Protein AF-A0A5P2W3X7-F1 (afdb_monomer_lite)

Secondary structure (DSSP, 8-state):
---TT---TT-BTTB-TT-TT-TT-S-SSHHHHHHHTS-S----GGGS-TT-SS-------TTHHHHHHHHHHHHHHHHHHHHH--

Structure (mmCIF, N/CA/C/O backbone):
data_AF-A0A5P2W3X7-F1
#
_entry.id   AF-A0A5P2W3X7-F1
#
loop_
_atom_site.group_PDB
_atom_site.id
_atom_site.type_symbol
_atom_site.label_atom_id
_atom_site.label_alt_id
_atom_site.label_comp_id
_atom_site.label_asym_id
_atom_site.label_entity_id
_atom_site.label_seq_id
_atom_site.pdbx_PDB_ins_code
_atom_site.Cartn_x
_atom_site.Cartn_y
_atom_site.Cartn_z
_atom_site.occupancy
_atom_site.B_iso_or_equiv
_atom_site.auth_seq_id
_atom_site.auth_comp_id
_atom_site.auth_asym_id
_atom_site.auth_atom_id
_atom_site.pdbx_PDB_model_num
ATOM 1 N N . MET A 1 1 ? 18.044 15.957 46.057 1.00 39.94 1 MET A N 1
ATOM 2 C CA . MET A 1 1 ? 18.175 16.644 44.756 1.00 39.94 1 MET A CA 1
ATOM 3 C C . MET A 1 1 ? 17.466 15.771 43.741 1.00 39.94 1 MET A C 1
ATOM 5 O O . MET A 1 1 ? 18.052 14.805 43.280 1.00 39.94 1 MET A O 1
ATOM 9 N N . THR A 1 2 ? 16.191 16.058 43.496 1.00 43.53 2 THR A N 1
ATOM 10 C CA . THR A 1 2 ? 15.364 15.379 42.489 1.00 43.53 2 THR A CA 1
ATOM 11 C C . THR A 1 2 ? 15.096 16.410 41.399 1.00 43.53 2 THR A C 1
ATOM 13 O O . THR A 1 2 ? 14.852 17.577 41.714 1.00 43.53 2 THR A O 1
ATOM 16 N N . SER A 1 3 ? 15.294 16.024 40.142 1.00 45.25 3 SER A N 1
ATOM 17 C CA . SER A 1 3 ? 15.318 16.938 38.999 1.00 45.25 3 SER A CA 1
ATOM 18 C C . SER A 1 3 ? 13.917 17.521 38.735 1.00 45.25 3 SER A C 1
ATOM 20 O O . SER A 1 3 ? 12.960 16.752 38.738 1.00 45.25 3 SER A O 1
ATOM 22 N N . PRO A 1 4 ? 13.743 18.830 38.462 1.00 54.44 4 PRO A N 1
ATOM 23 C CA . PRO A 1 4 ? 12.418 19.453 38.302 1.00 54.44 4 PRO A CA 1
ATOM 24 C C . PRO A 1 4 ? 11.666 19.070 37.009 1.00 54.44 4 PRO A C 1
ATOM 26 O O . PRO A 1 4 ? 10.635 19.663 36.710 1.00 54.44 4 PRO A O 1
ATOM 29 N N . HIS A 1 5 ? 12.193 18.128 36.219 1.00 51.84 5 HIS A N 1
ATOM 30 C CA . HIS A 1 5 ? 11.680 17.743 34.897 1.00 51.84 5 HIS A CA 1
ATOM 31 C C . HIS A 1 5 ? 11.124 16.310 34.829 1.00 51.84 5 HIS A C 1
ATOM 33 O O . HIS A 1 5 ? 10.848 15.820 33.740 1.00 51.84 5 HIS A O 1
ATOM 39 N N . GLU A 1 6 ? 10.939 15.648 35.970 1.00 57.25 6 GLU A N 1
ATOM 40 C CA . GLU A 1 6 ? 10.364 14.299 36.072 1.00 57.25 6 GLU A CA 1
ATOM 41 C C . GLU A 1 6 ? 8.898 14.361 36.528 1.00 57.25 6 GLU A C 1
ATOM 43 O O . GLU A 1 6 ? 8.481 13.652 37.430 1.00 57.25 6 GLU A O 1
ATOM 48 N N . ILE A 1 7 ? 8.126 15.290 35.964 1.00 57.88 7 ILE A N 1
ATOM 49 C CA . ILE A 1 7 ? 6.668 15.279 36.097 1.00 57.88 7 ILE A CA 1
ATOM 50 C C . ILE A 1 7 ? 6.173 14.681 34.791 1.00 57.88 7 ILE A C 1
ATOM 52 O O . ILE A 1 7 ? 6.249 15.335 33.745 1.00 57.88 7 ILE A O 1
ATOM 56 N N . ASP A 1 8 ? 5.755 13.417 34.834 1.00 59.16 8 ASP A N 1
ATOM 57 C CA . ASP A 1 8 ? 5.084 12.797 33.699 1.00 59.16 8 ASP A CA 1
ATOM 58 C C . ASP A 1 8 ? 3.823 13.632 33.416 1.00 59.16 8 ASP A C 1
ATOM 60 O O . ASP A 1 8 ? 3.005 13.822 34.315 1.00 59.16 8 ASP A O 1
ATOM 64 N N . PRO A 1 9 ? 3.633 14.181 32.204 1.00 58.22 9 PRO A N 1
ATOM 65 C CA . PRO A 1 9 ? 2.426 14.939 31.879 1.00 58.22 9 PRO A CA 1
ATOM 66 C C . PRO A 1 9 ? 1.127 14.123 32.021 1.00 58.22 9 PRO A C 1
ATOM 68 O O . PRO A 1 9 ? 0.043 14.703 31.960 1.00 58.22 9 PRO A O 1
ATOM 71 N N . HIS A 1 10 ? 1.209 12.800 32.198 1.00 58.12 10 HIS A N 1
ATOM 72 C CA . HIS A 1 10 ? 0.079 11.929 32.527 1.00 58.12 10 HIS A CA 1
ATOM 73 C C . HIS A 1 10 ? -0.175 11.763 34.038 1.00 58.12 10 HIS A C 1
ATOM 75 O O . HIS A 1 10 ? -1.189 11.175 34.416 1.00 58.12 10 HIS A O 1
ATOM 81 N N . GLU A 1 11 ? 0.696 12.296 34.893 1.00 58.91 11 GLU A N 1
ATOM 82 C CA . GLU A 1 11 ? 0.564 12.296 36.348 1.00 58.91 11 GLU A CA 1
ATOM 83 C C . GLU A 1 11 ? -0.256 13.518 36.786 1.00 58.91 11 GLU A C 1
ATOM 85 O O . GLU A 1 11 ? 0.250 14.623 36.990 1.00 58.91 11 GLU A O 1
ATOM 90 N N . ILE A 1 12 ? -1.572 13.332 36.899 1.00 58.88 12 ILE A N 1
ATOM 91 C CA . ILE A 1 12 ? -2.462 14.345 37.470 1.00 58.88 12 ILE A CA 1
ATOM 92 C C . ILE A 1 12 ? -2.224 14.351 38.987 1.00 58.88 12 ILE A C 1
ATOM 94 O O . ILE A 1 12 ? -2.441 13.343 39.657 1.00 58.88 12 ILE A O 1
ATOM 98 N N . ASP A 1 13 ? -1.756 15.475 39.531 1.00 64.12 13 ASP A N 1
ATOM 99 C CA . ASP A 1 13 ? -1.611 15.719 40.976 1.00 64.12 13 ASP A CA 1
ATOM 100 C C . ASP A 1 13 ? -0.800 14.660 41.762 1.00 64.12 13 ASP A C 1
ATOM 102 O O . ASP A 1 13 ? -1.044 14.409 42.948 1.00 64.12 13 ASP A O 1
ATOM 106 N N . GLY A 1 14 ? 0.197 14.036 41.126 1.00 66.75 14 GLY A N 1
ATOM 107 C CA . GLY A 1 14 ? 1.061 13.054 41.787 1.00 66.75 14 GLY A CA 1
ATOM 108 C C . GLY A 1 14 ? 0.391 11.698 42.048 1.00 66.75 14 GLY A C 1
ATOM 109 O O . GLY A 1 14 ? 0.799 10.986 42.971 1.00 66.75 14 GLY A O 1
ATOM 110 N N . VAL A 1 15 ? -0.709 11.391 41.349 1.00 66.62 15 VAL A N 1
ATOM 111 C CA . VAL A 1 15 ? -1.444 10.121 41.432 1.00 66.62 15 VAL A CA 1
ATOM 112 C C . VAL A 1 15 ? -1.326 9.413 40.087 1.00 66.62 15 VAL A C 1
ATOM 114 O O . VAL A 1 15 ? -1.856 9.892 39.087 1.00 66.62 15 VAL A O 1
ATOM 117 N N . ASP A 1 16 ? -0.665 8.257 40.065 1.00 73.94 16 ASP A N 1
ATOM 118 C CA . ASP A 1 16 ? -0.653 7.378 38.895 1.00 73.94 16 ASP A CA 1
ATOM 119 C C . ASP A 1 16 ? -1.971 6.575 38.839 1.00 73.94 16 ASP A C 1
ATOM 121 O O . ASP A 1 16 ? -2.213 5.737 39.715 1.00 73.94 16 ASP A O 1
ATOM 125 N N . PRO A 1 17 ? -2.825 6.766 37.815 1.00 70.00 17 PRO A N 1
ATOM 126 C CA . PRO A 1 17 ? -4.076 6.020 37.672 1.00 70.00 17 PRO A CA 1
ATOM 127 C C . PRO A 1 17 ? -3.883 4.509 37.469 1.00 70.00 17 PRO A C 1
ATOM 129 O O . PRO A 1 17 ? -4.838 3.749 37.625 1.00 70.00 17 PRO A O 1
ATOM 132 N N . ARG A 1 18 ? -2.672 4.056 37.118 1.00 71.69 18 ARG A N 1
ATOM 133 C CA . ARG A 1 18 ? -2.321 2.634 36.957 1.00 71.69 18 ARG A CA 1
ATOM 134 C C . ARG A 1 18 ? -1.753 2.013 38.230 1.00 71.69 18 ARG A C 1
ATOM 136 O O . ARG A 1 18 ? -1.627 0.791 38.324 1.00 71.69 18 ARG A O 1
ATOM 143 N N . ALA A 1 19 ? -1.425 2.823 39.236 1.00 78.25 19 ALA A N 1
ATOM 144 C CA . ALA A 1 19 ? -0.959 2.329 40.520 1.00 78.25 19 ALA A CA 1
ATOM 145 C C . ALA A 1 19 ? -2.143 1.757 41.315 1.00 78.25 19 ALA A C 1
ATOM 147 O O . ALA A 1 19 ? -2.806 2.452 42.085 1.00 78.25 19 ALA A O 1
ATOM 148 N N . ALA A 1 20 ? -2.396 0.455 41.155 1.00 70.88 20 ALA A N 1
ATOM 149 C CA . ALA A 1 20 ? -3.479 -0.261 41.840 1.00 70.88 20 ALA A CA 1
ATOM 150 C C . ALA A 1 20 ? -3.380 -0.235 43.384 1.00 70.88 20 ALA A C 1
ATOM 152 O O . ALA A 1 20 ? -4.338 -0.577 44.073 1.00 70.88 20 ALA A O 1
ATOM 153 N N . GLY A 1 21 ? -2.218 0.138 43.931 1.00 75.44 21 GLY A N 1
ATOM 154 C CA . GLY A 1 21 ? -1.970 0.241 45.370 1.00 75.44 21 GLY A CA 1
ATOM 155 C C . GLY A 1 21 ? -2.121 1.645 45.965 1.00 75.44 21 GLY A C 1
ATOM 156 O O . GLY A 1 21 ? -1.986 1.773 47.181 1.00 75.44 21 GLY A O 1
ATOM 157 N N . ASP A 1 22 ? -2.365 2.689 45.161 1.00 79.25 22 ASP A N 1
ATOM 158 C CA . ASP A 1 22 ? -2.527 4.052 45.687 1.00 79.25 22 ASP A CA 1
ATOM 159 C C . ASP A 1 22 ? -3.966 4.255 46.204 1.00 79.25 22 ASP A C 1
ATOM 161 O O . ASP A 1 22 ? -4.914 4.161 45.421 1.00 79.25 22 ASP A O 1
ATOM 165 N N . PRO A 1 23 ? -4.176 4.570 47.497 1.00 80.25 23 PRO A N 1
ATOM 166 C CA . PRO A 1 23 ? -5.510 4.830 48.044 1.00 80.25 23 PRO A CA 1
ATOM 167 C C . PRO A 1 23 ? -6.195 6.074 47.453 1.00 80.25 23 PRO A C 1
ATOM 169 O O . PRO A 1 23 ? -7.398 6.249 47.639 1.00 80.25 23 PRO A O 1
ATOM 172 N N . ARG A 1 24 ? -5.449 6.952 46.772 1.00 78.81 24 ARG A N 1
ATOM 173 C CA . ARG A 1 24 ? -5.979 8.125 46.062 1.00 78.81 24 ARG A CA 1
ATOM 174 C C . ARG A 1 24 ? -6.470 7.782 44.654 1.00 78.81 24 ARG A C 1
ATOM 176 O O . ARG A 1 24 ? -7.125 8.615 44.032 1.00 78.81 24 ARG A O 1
ATOM 183 N N . ASN A 1 25 ? -6.163 6.587 44.147 1.00 82.06 25 ASN A N 1
ATOM 184 C CA . ASN A 1 25 ? -6.595 6.162 42.826 1.00 82.06 25 ASN A CA 1
ATOM 185 C C . ASN A 1 25 ? -8.101 5.854 42.826 1.00 82.06 25 ASN A C 1
ATOM 187 O O . ASN A 1 25 ? -8.580 4.945 43.503 1.00 82.06 25 ASN A O 1
ATOM 191 N N . VAL A 1 26 ? -8.855 6.621 42.040 1.00 82.69 26 VAL A N 1
ATOM 192 C CA . VAL A 1 26 ? -10.313 6.471 41.889 1.00 82.69 26 VAL A CA 1
ATOM 193 C C . VAL A 1 26 ? -10.667 5.290 40.973 1.00 82.69 26 VAL A C 1
ATOM 195 O O . VAL A 1 26 ? -11.792 4.785 41.013 1.00 82.69 26 VAL A O 1
ATOM 198 N N . TYR A 1 27 ? -9.715 4.821 40.164 1.00 80.88 27 TYR A N 1
ATOM 199 C CA . TYR A 1 27 ? -9.899 3.729 39.218 1.00 80.88 27 TYR A CA 1
ATOM 200 C C . TYR A 1 27 ? -9.206 2.461 39.729 1.00 80.88 27 TYR A C 1
ATOM 202 O O . TYR A 1 27 ? -7.995 2.320 39.604 1.00 80.88 27 TYR A O 1
ATOM 210 N N . PRO A 1 28 ? -9.959 1.489 40.274 1.00 76.88 28 PRO A N 1
ATOM 211 C CA . PRO A 1 28 ? -9.372 0.283 40.858 1.00 76.88 28 PRO A CA 1
ATOM 212 C C . PRO A 1 28 ? -8.802 -0.697 39.817 1.00 76.88 28 PRO A C 1
ATOM 214 O O . PRO A 1 28 ? -8.213 -1.706 40.196 1.00 76.88 28 PRO A O 1
ATOM 217 N N . SER A 1 29 ? 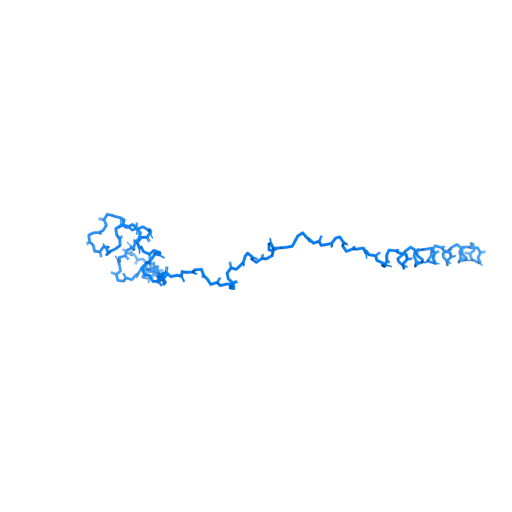-9.013 -0.450 38.520 1.00 81.94 29 SER A N 1
ATOM 218 C CA . SER A 1 29 ? -8.420 -1.236 37.439 1.00 81.94 29 SER A CA 1
ATOM 219 C C . SER A 1 29 ? -8.267 -0.419 36.157 1.00 81.94 29 SER A C 1
ATOM 221 O O . SER A 1 29 ? -9.007 0.545 35.923 1.00 81.94 29 SER A O 1
ATOM 223 N N . ASP A 1 30 ? -7.357 -0.864 35.293 1.00 79.38 30 ASP A N 1
ATOM 224 C CA . ASP A 1 30 ? -7.140 -0.283 33.969 1.00 79.38 30 ASP A CA 1
ATOM 225 C C . ASP A 1 30 ? -8.430 -0.287 33.136 1.00 79.38 30 ASP A C 1
ATOM 227 O O . ASP A 1 30 ? -8.725 0.683 32.444 1.00 79.38 30 ASP A O 1
ATOM 231 N N . GLU A 1 31 ? -9.266 -1.328 33.230 1.00 81.44 31 GLU A N 1
ATOM 232 C CA . GLU A 1 31 ? -10.542 -1.379 32.504 1.00 81.44 31 GLU A CA 1
ATOM 233 C C . GLU A 1 31 ? -11.506 -0.274 32.947 1.00 81.44 31 GLU A C 1
ATOM 235 O O . GLU A 1 31 ? -12.251 0.261 32.123 1.00 81.44 31 GLU A O 1
ATOM 240 N N . ARG A 1 32 ? -11.497 0.087 34.238 1.00 80.94 32 ARG A N 1
ATOM 241 C CA . ARG A 1 32 ? -12.296 1.202 34.762 1.00 80.94 32 ARG A CA 1
ATOM 242 C C . ARG A 1 32 ? -11.763 2.539 34.268 1.00 80.94 32 ARG A C 1
ATOM 244 O O . ARG A 1 32 ? -12.573 3.360 33.852 1.00 80.94 32 ARG A O 1
ATOM 251 N N . PHE A 1 33 ? -10.445 2.721 34.263 1.00 82.75 33 PHE A N 1
ATOM 252 C CA . PHE A 1 33 ? -9.800 3.927 33.744 1.00 82.75 33 PHE A CA 1
ATOM 253 C C . PHE A 1 33 ? -10.057 4.109 32.240 1.00 82.75 33 PHE A C 1
ATOM 255 O O . PHE A 1 33 ? -10.546 5.142 31.800 1.00 82.75 33 PHE A O 1
ATOM 262 N N . TYR A 1 34 ? -9.811 3.078 31.426 1.00 79.75 34 TYR A N 1
ATOM 263 C CA . TYR A 1 34 ? -10.024 3.149 29.978 1.00 79.75 34 TYR A CA 1
ATOM 264 C C . TYR A 1 34 ? -11.500 3.145 29.569 1.00 79.75 34 TYR A C 1
ATOM 266 O O . TYR A 1 34 ? -11.800 3.451 28.412 1.00 79.75 34 TYR A O 1
ATOM 274 N N . GLY A 1 35 ? -12.403 2.749 30.468 1.00 80.31 35 GLY A N 1
ATOM 275 C CA . GLY A 1 35 ? -13.842 2.667 30.235 1.00 80.31 35 GLY A CA 1
ATOM 276 C C . GLY A 1 35 ? -14.647 3.862 30.748 1.00 80.31 35 GLY A C 1
ATOM 277 O O . GLY A 1 35 ? -15.778 4.024 30.297 1.00 80.31 35 GLY A O 1
ATOM 278 N N . SER A 1 36 ? -14.105 4.689 31.651 1.00 78.56 36 SER A N 1
ATOM 279 C CA . SER A 1 36 ? -14.852 5.773 32.314 1.00 78.56 36 SER A CA 1
ATOM 280 C C . SER A 1 36 ? -15.367 6.831 31.343 1.00 78.56 36 SER A C 1
ATOM 282 O O . SER A 1 36 ? -16.515 7.254 31.452 1.00 78.56 36 SER A O 1
ATOM 284 N N . ASP A 1 37 ? -14.544 7.191 30.359 1.00 78.12 37 ASP A N 1
ATOM 285 C CA . ASP A 1 37 ? -14.857 8.232 29.374 1.00 78.12 37 ASP A CA 1
ATOM 286 C C . ASP A 1 37 ? -15.429 7.657 28.072 1.00 78.12 37 ASP A C 1
ATOM 288 O O . ASP A 1 37 ? -15.693 8.388 27.112 1.00 78.12 37 ASP A O 1
ATOM 292 N N . ARG A 1 38 ? -15.622 6.332 28.000 1.00 75.94 38 ARG A N 1
ATOM 293 C CA . ARG A 1 38 ? -16.202 5.704 26.813 1.00 75.94 38 ARG A CA 1
ATOM 294 C C . ARG A 1 38 ? -17.725 5.815 26.854 1.00 75.94 38 ARG A C 1
ATOM 296 O O . ARG A 1 38 ? -18.344 5.462 27.857 1.00 75.94 38 ARG A O 1
ATOM 303 N N . PRO A 1 39 ? -18.365 6.233 25.750 1.00 79.56 39 PRO A N 1
ATOM 304 C CA . PRO A 1 39 ? -19.813 6.178 25.653 1.00 79.56 39 PRO A CA 1
ATOM 305 C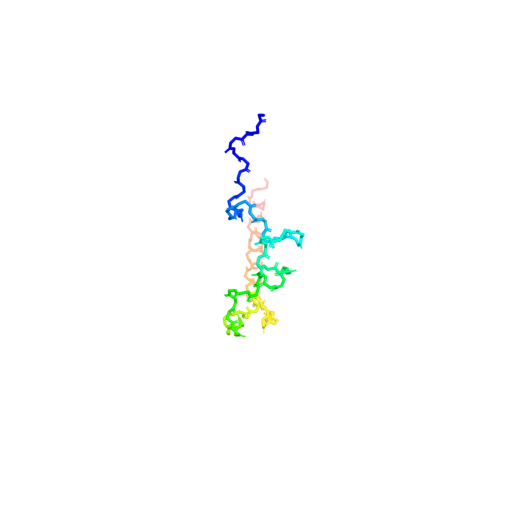 C . PRO A 1 39 ? -20.288 4.722 25.710 1.00 79.56 39 PRO A C 1
ATOM 307 O O . PRO A 1 39 ? -19.584 3.808 25.283 1.00 79.56 39 PRO A O 1
ATOM 310 N N . VAL A 1 40 ? -21.524 4.519 26.176 1.00 78.38 40 VAL A N 1
ATOM 311 C CA . VAL A 1 40 ? -22.163 3.191 26.304 1.00 78.38 40 VAL A CA 1
ATOM 312 C C . VAL A 1 40 ? -22.116 2.393 24.990 1.00 78.38 40 VAL A C 1
ATOM 314 O O . VAL A 1 40 ? -22.014 1.170 25.016 1.00 78.38 40 VAL A O 1
ATOM 317 N N . ASN A 1 41 ? -22.121 3.085 23.845 1.00 73.94 41 ASN A N 1
ATOM 318 C CA . ASN A 1 41 ? -21.929 2.509 22.516 1.00 73.94 41 ASN A CA 1
ATOM 319 C C . ASN A 1 41 ? -20.637 3.057 21.883 1.00 73.94 41 ASN A C 1
ATOM 321 O O . ASN A 1 41 ? -20.696 4.038 21.141 1.00 73.94 41 ASN A O 1
ATOM 325 N N . PRO A 1 42 ? -19.467 2.454 22.166 1.00 70.62 42 PRO A N 1
ATOM 326 C CA . PRO A 1 42 ? -18.186 2.941 21.653 1.00 70.62 42 PRO A CA 1
ATOM 327 C C . PRO A 1 42 ? -17.980 2.626 20.165 1.00 70.62 42 PRO A C 1
ATOM 329 O O . PRO A 1 42 ? -17.136 3.236 19.517 1.00 70.62 42 PRO A O 1
ATOM 332 N N . LEU A 1 43 ? -18.745 1.676 19.624 1.00 76.31 43 LEU A N 1
ATOM 333 C CA . LEU A 1 43 ? -18.654 1.247 18.235 1.00 76.31 43 LEU A CA 1
ATOM 334 C C . LEU A 1 43 ? -19.532 2.143 17.362 1.00 76.31 43 LEU A C 1
ATOM 336 O O . LEU A 1 43 ? -20.757 2.020 17.368 1.00 76.31 43 LEU A O 1
ATOM 340 N N . ILE A 1 44 ? -18.900 3.019 16.587 1.00 72.50 44 ILE A N 1
ATOM 341 C CA . ILE A 1 44 ? -19.575 3.769 15.524 1.00 72.50 44 ILE A CA 1
ATOM 342 C C . ILE A 1 44 ? -19.490 2.995 14.195 1.00 72.50 44 ILE A C 1
ATOM 344 O O . ILE A 1 44 ? -18.533 2.246 13.983 1.00 72.50 44 ILE A O 1
ATOM 348 N N . PRO A 1 45 ? -20.456 3.138 13.268 1.00 68.06 45 PRO A N 1
ATOM 349 C CA . PRO A 1 45 ? -20.395 2.502 11.943 1.00 68.06 45 PRO A CA 1
ATOM 350 C C . PRO A 1 45 ? -19.100 2.800 11.162 1.00 68.06 45 PRO A C 1
ATOM 352 O O . PRO A 1 45 ? -18.644 1.991 10.345 1.00 68.06 45 PRO A O 1
ATOM 355 N N . GLU A 1 46 ? -18.496 3.956 11.426 1.00 73.38 46 GLU A N 1
ATOM 356 C CA . GLU A 1 46 ? -17.233 4.431 10.865 1.00 73.38 46 GLU A CA 1
ATOM 357 C C . GLU A 1 46 ? -16.010 3.699 11.439 1.00 73.38 46 GLU A C 1
ATOM 359 O O . GLU A 1 46 ? -14.968 3.676 10.786 1.00 73.38 46 GLU A O 1
ATOM 364 N N . ASP A 1 47 ? -16.154 3.020 12.583 1.00 71.00 47 ASP A N 1
ATOM 365 C CA . ASP A 1 47 ? -15.138 2.188 13.253 1.00 71.00 47 ASP A CA 1
ATOM 366 C C . ASP A 1 47 ? -15.009 0.795 12.607 1.00 71.00 47 ASP A C 1
ATOM 368 O O . ASP A 1 47 ? -14.491 -0.173 13.165 1.00 71.00 47 ASP A O 1
ATOM 372 N N . ARG A 1 48 ? -15.507 0.668 11.371 1.00 68.44 48 ARG A N 1
ATOM 373 C CA . ARG A 1 48 ? -15.219 -0.474 10.505 1.00 68.44 48 ARG A CA 1
ATOM 374 C C . ARG A 1 48 ? -13.697 -0.638 10.382 1.00 68.44 48 ARG A C 1
ATOM 376 O O . ARG A 1 48 ? -12.993 0.369 10.268 1.00 68.44 48 ARG A O 1
ATOM 383 N N . PRO A 1 49 ? -13.181 -1.882 10.303 1.00 75.12 49 PRO A N 1
ATOM 384 C CA . PRO A 1 49 ? -11.752 -2.117 10.149 1.00 75.12 49 PRO A CA 1
ATOM 385 C C . PRO A 1 49 ? -11.210 -1.245 9.016 1.00 75.12 49 PRO A C 1
ATOM 387 O O . PRO A 1 49 ? -11.724 -1.319 7.889 1.00 75.12 49 PRO A O 1
ATOM 390 N N . ARG A 1 50 ? -10.207 -0.408 9.311 1.00 66.56 50 ARG A N 1
ATOM 391 C CA . ARG A 1 50 ? -9.493 0.396 8.312 1.00 66.56 50 ARG A CA 1
ATOM 392 C C . ARG A 1 50 ? -8.837 -0.569 7.311 1.00 66.56 50 ARG A C 1
ATOM 394 O O . ARG A 1 50 ? -7.717 -1.010 7.514 1.00 66.56 50 ARG A O 1
ATOM 401 N N . GLY A 1 51 ? -9.579 -0.954 6.269 1.00 64.38 51 GLY A N 1
ATOM 402 C CA . GLY A 1 51 ? -9.117 -1.820 5.176 1.00 64.38 51 GLY A CA 1
ATOM 403 C C . GLY A 1 51 ? -9.758 -3.211 5.023 1.00 64.38 51 GLY A C 1
ATOM 404 O O . GLY A 1 51 ? -9.330 -3.946 4.143 1.00 64.38 51 GLY A O 1
ATOM 405 N N . GLY A 1 52 ? -10.769 -3.614 5.806 1.00 60.47 52 GLY A N 1
ATOM 406 C CA . GLY A 1 52 ? -11.051 -5.057 5.968 1.00 60.47 52 GLY A CA 1
ATOM 407 C C . GLY A 1 52 ? -12.297 -5.702 5.336 1.00 60.47 52 GLY A C 1
ATOM 408 O O . GLY A 1 52 ? -12.554 -6.854 5.659 1.00 60.47 52 GLY A O 1
ATOM 409 N N . ARG A 1 53 ? -13.124 -5.038 4.509 1.00 58.12 53 ARG A N 1
ATOM 410 C CA . ARG A 1 53 ? -14.434 -5.625 4.094 1.00 58.12 53 ARG A CA 1
ATOM 411 C C . ARG A 1 53 ? -14.562 -6.140 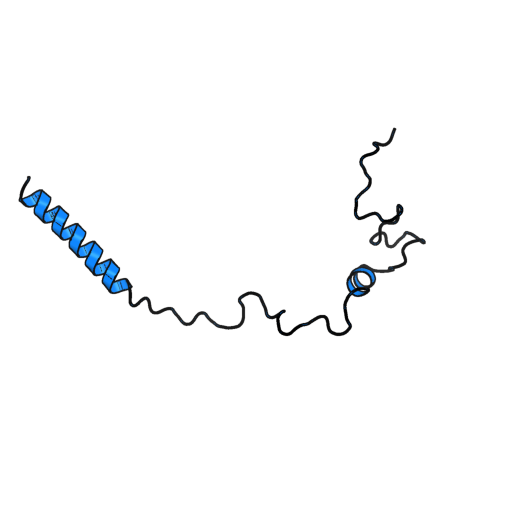2.663 1.00 58.12 53 ARG A C 1
ATOM 413 O O . ARG A 1 53 ? -15.626 -6.632 2.299 1.00 58.12 53 ARG A O 1
ATOM 420 N N . ARG A 1 54 ? -13.513 -6.080 1.849 1.00 58.44 54 ARG A N 1
ATOM 421 C CA . ARG A 1 54 ? -13.542 -6.679 0.510 1.00 58.44 54 ARG A CA 1
ATOM 422 C C . ARG A 1 54 ? -12.251 -7.462 0.312 1.00 58.44 54 ARG A C 1
ATOM 424 O O . ARG A 1 54 ? -11.196 -6.851 0.470 1.00 58.44 54 ARG A O 1
ATOM 431 N N . PRO A 1 55 ? -12.292 -8.751 -0.078 1.00 63.97 55 PRO A N 1
ATOM 432 C CA . PRO A 1 55 ? -11.170 -9.300 -0.824 1.00 63.97 55 PRO A CA 1
ATOM 433 C C . PRO A 1 55 ? -10.923 -8.307 -1.963 1.00 63.97 55 PRO A C 1
ATOM 435 O O . PRO A 1 55 ? -11.901 -7.954 -2.640 1.00 63.97 55 PRO A O 1
ATOM 438 N N . PRO A 1 56 ? -9.706 -7.767 -2.144 1.00 61.66 56 PRO A N 1
ATOM 439 C CA . PRO A 1 56 ? -9.439 -6.947 -3.308 1.00 61.66 56 PRO A CA 1
ATOM 440 C C . PRO A 1 56 ? -9.841 -7.802 -4.505 1.00 61.66 56 PRO A C 1
ATOM 442 O O . PRO A 1 56 ? -9.289 -8.881 -4.717 1.00 61.66 56 PRO A O 1
ATOM 445 N N . ALA A 1 57 ? -10.886 -7.379 -5.224 1.00 64.56 57 ALA A N 1
ATOM 446 C CA . ALA A 1 57 ? -11.224 -8.014 -6.484 1.00 64.56 57 ALA A CA 1
ATOM 447 C C . ALA A 1 57 ? -9.916 -8.026 -7.280 1.00 64.56 57 ALA A C 1
ATOM 449 O O . ALA A 1 57 ? -9.283 -6.965 -7.335 1.00 64.56 57 ALA A O 1
ATOM 450 N N . PRO A 1 58 ? -9.459 -9.178 -7.808 1.00 63.34 58 PRO A N 1
ATOM 451 C CA . PRO A 1 58 ? -8.189 -9.225 -8.507 1.00 63.34 58 PRO A CA 1
ATOM 452 C C . PRO A 1 58 ? -8.259 -8.166 -9.598 1.00 63.34 58 PRO A C 1
ATOM 454 O O . PRO A 1 58 ? -9.076 -8.264 -10.519 1.00 63.34 58 PRO A O 1
ATOM 457 N N . MET A 1 59 ? -7.475 -7.097 -9.435 1.00 61.66 59 MET A N 1
ATOM 458 C CA . MET A 1 59 ? -7.387 -6.037 -10.420 1.00 61.66 59 MET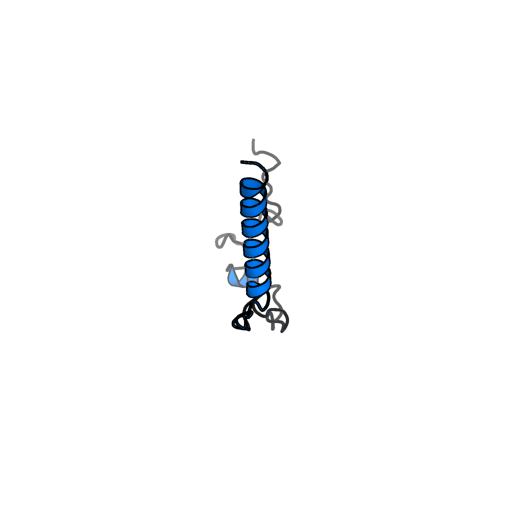 A CA 1
ATOM 459 C C . MET A 1 59 ? -6.767 -6.705 -11.638 1.00 61.66 59 MET A C 1
ATOM 461 O O . MET A 1 59 ? -5.555 -6.880 -11.715 1.00 61.66 59 MET A O 1
ATOM 465 N N . LYS A 1 60 ? -7.608 -7.167 -12.571 1.00 61.59 60 LYS A N 1
ATOM 466 C CA . LYS A 1 60 ? -7.160 -7.597 -13.892 1.00 61.59 60 LYS A CA 1
ATOM 467 C C . LYS A 1 60 ? -6.477 -6.380 -14.501 1.00 61.59 60 LYS A C 1
ATOM 469 O O . LYS A 1 60 ? -7.153 -5.479 -15.000 1.00 61.59 60 LYS A O 1
ATOM 474 N N . HIS A 1 61 ? -5.148 -6.333 -14.412 1.00 61.47 61 HIS A N 1
ATOM 475 C CA . HIS A 1 61 ? -4.323 -5.327 -15.058 1.00 61.47 61 HIS A CA 1
ATOM 476 C C . HIS A 1 61 ? -4.463 -5.512 -16.568 1.00 61.47 61 HIS A C 1
ATOM 478 O O . HIS A 1 61 ? -3.652 -6.132 -17.242 1.00 61.47 61 HIS A O 1
ATOM 484 N N . ARG A 1 62 ? -5.510 -4.908 -17.127 1.00 61.78 62 ARG A N 1
ATOM 485 C CA . ARG A 1 62 ? -5.679 -4.681 -18.567 1.00 61.78 62 ARG A CA 1
ATOM 486 C C . ARG A 1 62 ? -4.488 -3.910 -19.179 1.00 61.78 62 ARG A C 1
ATOM 488 O O . ARG A 1 62 ? -4.364 -3.863 -20.393 1.00 61.78 62 ARG A O 1
ATOM 495 N N . GLY A 1 63 ? -3.590 -3.377 -18.342 1.00 62.97 63 GLY A N 1
ATOM 496 C CA . GLY A 1 63 ? -2.326 -2.743 -18.719 1.00 62.97 63 GLY A CA 1
ATOM 497 C C . GLY A 1 63 ? -1.125 -3.675 -18.938 1.00 62.97 63 GLY A C 1
ATOM 498 O O . GLY A 1 63 ? -0.117 -3.189 -19.439 1.00 62.97 63 GLY A O 1
ATOM 499 N N . THR A 1 64 ? -1.186 -4.983 -18.635 1.00 75.06 64 THR A N 1
ATOM 500 C CA . THR A 1 64 ? -0.020 -5.873 -18.845 1.00 75.06 64 THR A CA 1
ATOM 501 C C . THR A 1 64 ? 0.389 -5.943 -20.320 1.00 75.06 64 THR A C 1
ATOM 503 O O . THR A 1 64 ? 1.575 -5.908 -20.629 1.00 75.06 64 THR A O 1
ATOM 506 N N . TRP A 1 65 ? -0.576 -5.939 -21.246 1.00 86.25 65 TRP A N 1
ATOM 507 C CA . TRP A 1 65 ? -0.296 -5.922 -22.687 1.00 86.25 65 TRP A CA 1
ATOM 508 C C . TRP A 1 65 ? 0.386 -4.631 -23.156 1.00 86.25 65 TRP A C 1
ATOM 510 O O . TRP A 1 65 ? 1.210 -4.680 -24.065 1.00 86.25 65 TRP A O 1
ATOM 520 N N . GLY A 1 66 ? 0.098 -3.494 -22.511 1.00 88.88 66 GLY A N 1
ATOM 521 C CA . GLY A 1 66 ? 0.759 -2.221 -22.807 1.00 88.88 66 GLY A CA 1
ATOM 522 C C . GLY A 1 66 ? 2.243 -2.253 -22.443 1.00 88.88 66 GLY A C 1
ATOM 523 O O . GLY A 1 66 ? 3.086 -1.889 -23.259 1.00 88.88 66 GLY A O 1
ATOM 524 N N . THR A 1 67 ? 2.575 -2.770 -21.257 1.00 88.25 67 THR A N 1
ATOM 525 C CA . THR A 1 67 ? 3.972 -2.944 -20.834 1.00 88.25 67 THR A CA 1
ATOM 526 C C . THR A 1 67 ? 4.716 -3.930 -21.735 1.00 88.25 67 THR A C 1
ATOM 528 O O . THR A 1 67 ? 5.854 -3.667 -22.115 1.00 88.25 67 THR A O 1
ATOM 531 N N . VAL A 1 68 ? 4.073 -5.035 -22.131 1.00 93.12 68 VAL A N 1
ATOM 532 C CA . VAL A 1 68 ? 4.662 -6.012 -23.064 1.00 93.12 68 VAL A CA 1
ATOM 533 C C . VAL A 1 68 ? 4.964 -5.370 -24.422 1.00 93.12 68 VAL A C 1
ATOM 535 O O . VAL A 1 68 ? 6.074 -5.524 -24.929 1.00 93.12 68 VAL A O 1
ATOM 538 N N . ALA A 1 69 ? 4.024 -4.607 -24.988 1.00 94.88 69 AL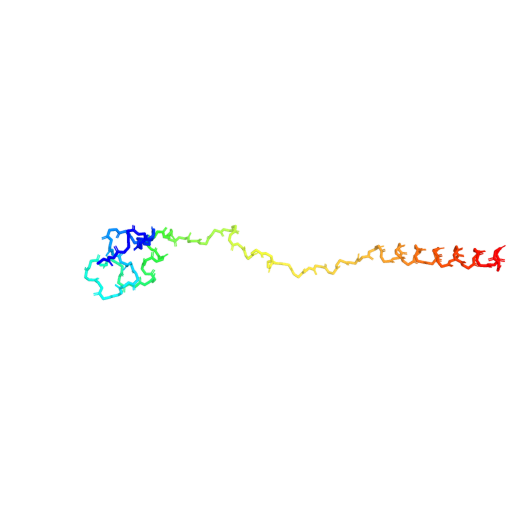A A N 1
ATOM 539 C CA . ALA A 1 69 ? 4.227 -3.908 -26.258 1.00 94.88 69 ALA A CA 1
ATOM 540 C C . ALA A 1 69 ? 5.359 -2.867 -26.178 1.00 94.88 69 ALA A C 1
ATOM 542 O O . ALA A 1 69 ? 6.172 -2.768 -27.097 1.00 94.88 69 ALA A O 1
ATOM 543 N N . LEU A 1 70 ? 5.451 -2.130 -25.064 1.00 95.62 70 LEU A N 1
ATOM 544 C CA . LEU A 1 70 ? 6.522 -1.160 -24.830 1.00 95.62 70 LEU A CA 1
ATOM 545 C C . LEU A 1 70 ? 7.900 -1.835 -24.783 1.00 95.62 70 LEU A C 1
ATOM 547 O O . LEU A 1 70 ? 8.819 -1.387 -25.464 1.00 95.62 70 LEU A O 1
ATOM 551 N N . ILE A 1 71 ? 8.036 -2.928 -24.023 1.00 97.31 71 ILE A N 1
ATOM 552 C CA . ILE A 1 71 ? 9.295 -3.683 -23.924 1.00 97.31 71 ILE A CA 1
ATOM 553 C C . ILE A 1 71 ? 9.700 -4.231 -25.298 1.00 97.31 71 ILE A C 1
ATOM 555 O O . ILE A 1 71 ? 10.851 -4.074 -25.700 1.00 97.31 71 ILE A O 1
ATOM 559 N N . ALA A 1 72 ? 8.758 -4.819 -26.043 1.00 97.44 72 ALA A N 1
ATOM 560 C CA . ALA A 1 72 ? 9.022 -5.331 -27.387 1.00 97.44 72 ALA A CA 1
ATOM 561 C C . ALA A 1 72 ? 9.505 -4.225 -28.346 1.00 97.44 72 ALA A C 1
ATOM 563 O O . ALA A 1 72 ? 10.449 -4.438 -29.105 1.00 97.44 72 ALA A O 1
ATOM 564 N N . CYS A 1 73 ? 8.908 -3.031 -28.272 1.00 97.75 73 CYS A N 1
ATOM 565 C CA . CYS A 1 73 ? 9.317 -1.869 -29.061 1.00 97.75 73 CYS A CA 1
ATOM 566 C C . CYS A 1 73 ? 10.748 -1.412 -28.723 1.00 97.75 73 CYS A C 1
ATOM 568 O O . CYS A 1 73 ? 11.551 -1.185 -29.625 1.00 97.75 73 CYS A O 1
ATOM 570 N N . ILE A 1 74 ? 11.102 -1.341 -27.435 1.00 98.31 74 ILE A N 1
ATOM 571 C CA . ILE A 1 74 ? 12.454 -0.955 -26.995 1.00 98.31 74 ILE A CA 1
ATOM 572 C C . ILE A 1 74 ? 13.503 -1.948 -27.510 1.00 98.31 74 ILE A C 1
ATOM 574 O O . ILE A 1 74 ? 14.521 -1.531 -28.058 1.00 98.31 74 ILE A O 1
ATOM 578 N N . ILE A 1 75 ? 13.246 -3.254 -27.379 1.00 98.19 75 ILE A N 1
ATOM 579 C CA . ILE A 1 75 ? 14.155 -4.298 -27.879 1.00 98.19 75 ILE A CA 1
ATOM 580 C C . ILE A 1 75 ? 14.357 -4.148 -29.390 1.00 98.19 75 ILE A C 1
ATOM 582 O O . ILE A 1 75 ? 15.491 -4.193 -29.864 1.00 98.19 75 ILE A O 1
ATOM 586 N N . LEU A 1 76 ? 13.276 -3.920 -30.143 1.00 98.19 76 LEU A N 1
ATOM 587 C CA . LEU A 1 76 ? 13.351 -3.712 -31.586 1.00 98.19 76 LEU A CA 1
ATOM 588 C C . LEU A 1 76 ? 14.239 -2.511 -31.946 1.00 98.19 76 LEU A C 1
ATOM 590 O O . LEU A 1 76 ? 15.090 -2.634 -32.822 1.00 98.19 76 LEU A O 1
ATOM 594 N N . LEU A 1 77 ? 14.085 -1.375 -31.256 1.00 97.69 77 LEU A N 1
ATOM 595 C CA . LEU A 1 77 ? 14.906 -0.182 -31.494 1.00 97.69 77 LEU A CA 1
ATOM 596 C C . LEU A 1 77 ? 16.392 -0.432 -31.219 1.00 97.69 77 LEU A C 1
ATOM 598 O O . LEU A 1 77 ? 17.234 0.022 -31.990 1.00 97.69 77 LEU A O 1
ATOM 602 N N . ILE A 1 78 ? 16.714 -1.178 -30.159 1.00 97.56 78 ILE A N 1
ATOM 603 C CA . ILE A 1 78 ? 18.098 -1.550 -29.838 1.00 97.56 78 ILE A CA 1
ATOM 604 C C . ILE A 1 78 ? 18.688 -2.415 -30.956 1.00 97.56 78 ILE A C 1
ATOM 606 O O . ILE A 1 78 ? 19.783 -2.128 -31.433 1.00 97.56 78 ILE A O 1
ATOM 610 N N . LEU A 1 79 ? 17.958 -3.437 -31.413 1.00 97.94 79 LEU A N 1
ATOM 611 C CA . LEU A 1 79 ? 18.420 -4.316 -32.492 1.00 97.94 79 LEU A CA 1
ATOM 612 C C . LEU A 1 79 ? 18.619 -3.558 -33.809 1.00 97.94 79 LEU A C 1
ATOM 614 O O . LEU A 1 79 ? 19.617 -3.776 -34.489 1.00 97.94 79 LEU A O 1
ATOM 618 N N . VAL A 1 80 ? 17.706 -2.645 -34.152 1.00 97.94 80 VAL A N 1
ATOM 619 C CA . VAL A 1 80 ? 17.842 -1.776 -35.331 1.00 97.94 80 VAL A CA 1
ATOM 620 C C . VAL A 1 80 ? 19.055 -0.857 -35.197 1.00 97.94 80 VAL A C 1
ATOM 622 O O . VAL A 1 80 ? 19.800 -0.701 -36.159 1.00 97.94 80 VAL A O 1
ATOM 625 N N . GLY A 1 81 ? 19.288 -0.285 -34.014 1.00 96.69 81 GLY A N 1
ATOM 626 C CA . GLY A 1 81 ? 20.463 0.541 -33.740 1.00 96.69 81 GLY A CA 1
ATOM 627 C C . GLY A 1 81 ? 21.768 -0.224 -33.948 1.00 96.69 81 GLY A C 1
ATOM 628 O O . GLY A 1 81 ? 22.628 0.250 -34.680 1.00 96.69 81 GLY A O 1
ATOM 629 N N . ILE A 1 82 ? 21.874 -1.432 -33.385 1.00 97.00 82 ILE A N 1
ATOM 630 C CA . ILE A 1 82 ? 23.039 -2.313 -33.571 1.00 97.00 82 ILE A CA 1
ATOM 631 C C . ILE A 1 82 ? 23.209 -2.695 -35.049 1.00 97.00 82 ILE A C 1
ATOM 633 O O . ILE A 1 82 ? 24.323 -2.720 -35.555 1.00 97.00 82 ILE A O 1
ATOM 637 N N . ALA A 1 83 ? 22.119 -2.985 -35.764 1.00 95.25 83 ALA A N 1
ATOM 638 C CA . ALA A 1 83 ? 22.191 -3.369 -37.173 1.00 95.25 83 ALA A CA 1
ATOM 639 C C .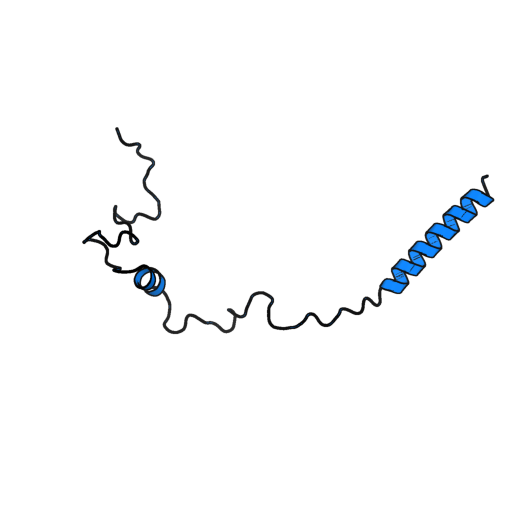 ALA A 1 83 ? 22.606 -2.209 -38.098 1.00 95.25 83 ALA A C 1
ATOM 641 O O . ALA A 1 83 ? 23.295 -2.438 -39.090 1.00 95.25 83 ALA A O 1
ATOM 642 N N . LEU A 1 84 ? 22.170 -0.979 -37.800 1.00 96.06 84 LEU A N 1
ATOM 643 C CA . LEU A 1 84 ? 22.503 0.216 -38.585 1.00 96.06 84 LEU A CA 1
ATOM 644 C C . LEU A 1 84 ? 23.874 0.805 -38.226 1.00 96.06 84 LEU A C 1
ATOM 646 O O . LEU A 1 84 ? 24.502 1.425 -39.082 1.00 96.06 84 LEU A O 1
ATOM 650 N N . PHE A 1 85 ? 24.326 0.614 -36.985 1.00 92.19 85 PHE A N 1
ATOM 651 C CA . PHE A 1 85 ? 25.597 1.110 -36.455 1.00 92.19 85 PHE A CA 1
ATOM 652 C C . PHE A 1 85 ? 26.360 -0.028 -35.746 1.00 92.19 85 PHE A C 1
ATOM 654 O O . PHE A 1 85 ? 26.380 -0.056 -34.512 1.00 92.19 85 PHE A O 1
ATOM 661 N N . PRO A 1 86 ? 26.927 -0.987 -36.506 1.00 74.00 86 PRO A N 1
ATOM 662 C CA . PRO A 1 86 ? 27.673 -2.113 -35.947 1.00 74.00 86 PRO A CA 1
ATOM 663 C C . PRO A 1 86 ? 29.020 -1.709 -35.337 1.00 74.00 86 PRO A C 1
ATOM 665 O O . PRO A 1 86 ? 29.622 -0.712 -35.802 1.00 74.00 86 PRO A O 1
#

Radius of gyration: 32.23 Å; chains: 1; bounding box: 50×29×87 Å

Sequence (86 aa):
MTSPHEIDPHEIDGVDPRAAGDPRNVYPSDERFYGSDRPVNPLIPEDRPRGGRRPPAPMKHRGTWGTVALIACIILLILVGIALFP

Foldseek 3Di:
DDDPPPDDPCQDPNDDLCPCPDPPNPQNHPCCVVCVPADPCNDDPVNPPPPPDDPPPPPPPPCPVVVVVVVVVVVVVVVVCVVVPD

pLDDT: mean 75.24, std 14.59, range [39.94, 98.31]

Organism: NCBI:txid40318